Protein AF-A0A7S2YJX7-F1 (afdb_monomer_lite)

Secondary structure (DSSP, 8-state):
-HHHHHHHHHHHT---------TTSS-TTSPTT--HHHHHHHHHHHHHHHHHHHHHHHHHHHHHHTT-TTPPPGGGSHHHHHHHHHHT-TT---TT--HHHHHHHHHHHHHHHT-HHHHHHHHHHHHTS-HHHHHS-S--SSS--GGGTTS--TTHHHHHHHHHHHHHHHHHHHHHHHTT--

Sequence (182 aa):
LERRIANLKLKMSNEEEKKPKDDRELFPMLPKGWNWASFMDGMDNQRLARLRNCEKLRAILTDCQAQKKDRTQLEDIPMGIRSVRYYQWRDQQMEDSCAREEHALWACRATAVRCGGELVQLRDCFTALSAEQVLDHPETAYELNSKNEGLNIPCKALQRTMGDCIKKHTLELDERLKNRTP

Radius of gyration: 21.77 Å; chains: 1; bounding box: 65×38×55 Å

Organism: NCBI:txid265537

Structure (mmCIF, N/CA/C/O backbone):
data_AF-A0A7S2YJX7-F1
#
_entry.id   AF-A0A7S2YJX7-F1
#
loop_
_atom_site.group_PDB
_atom_site.id
_atom_site.type_symbol
_atom_site.label_atom_id
_atom_site.label_alt_id
_atom_site.label_comp_id
_atom_site.label_asym_id
_atom_site.label_entity_id
_atom_site.label_seq_id
_atom_site.pdbx_PDB_ins_code
_atom_site.Cartn_x
_atom_site.Cartn_y
_atom_site.Cartn_z
_atom_site.occupancy
_atom_site.B_iso_or_equiv
_atom_site.auth_seq_id
_atom_site.auth_comp_id
_atom_site.auth_asym_id
_atom_site.auth_atom_id
_atom_site.pdbx_PDB_model_num
ATOM 1 N N . LEU A 1 1 ? -42.777 -21.265 -14.917 1.00 59.22 1 LEU A N 1
ATOM 2 C CA . LEU A 1 1 ? -41.984 -20.142 -14.357 1.00 59.22 1 LEU A CA 1
ATOM 3 C C . LEU A 1 1 ? -42.669 -19.491 -13.152 1.00 59.22 1 LEU A C 1
ATOM 5 O O . LEU A 1 1 ? -42.017 -19.271 -12.141 1.00 59.22 1 LEU A O 1
ATOM 9 N N . GLU A 1 2 ? -43.980 -19.257 -13.210 1.00 55.31 2 GLU A N 1
ATOM 10 C CA . GLU A 1 2 ? -44.740 -18.528 -12.178 1.00 55.31 2 GLU A CA 1
ATOM 11 C C . GLU A 1 2 ? -44.718 -19.177 -10.780 1.00 55.31 2 GLU A C 1
ATOM 13 O O . GLU A 1 2 ? -44.558 -18.483 -9.780 1.00 55.31 2 GLU A O 1
ATOM 18 N N . ARG A 1 3 ? -44.721 -20.516 -10.688 1.00 54.62 3 ARG A N 1
ATOM 19 C CA . ARG A 1 3 ? -44.561 -21.230 -9.401 1.00 54.62 3 ARG A CA 1
ATOM 20 C C . ARG A 1 3 ? -43.187 -21.026 -8.739 1.00 54.62 3 ARG A C 1
ATOM 22 O O . ARG A 1 3 ? -43.086 -21.095 -7.519 1.00 54.62 3 ARG A O 1
ATOM 29 N N . ARG A 1 4 ? -42.127 -20.749 -9.514 1.00 55.09 4 ARG A N 1
ATOM 30 C CA . ARG A 1 4 ? -40.790 -20.432 -8.965 1.00 55.09 4 ARG A CA 1
ATOM 31 C C . ARG A 1 4 ? -40.736 -19.013 -8.396 1.00 55.09 4 ARG A C 1
ATOM 33 O O . ARG A 1 4 ? -40.084 -18.802 -7.381 1.00 55.09 4 ARG A O 1
ATOM 40 N N . ILE A 1 5 ? -41.459 -18.074 -9.006 1.00 64.50 5 ILE A N 1
ATOM 41 C CA . ILE A 1 5 ? -41.545 -16.680 -8.546 1.00 64.50 5 ILE A CA 1
ATOM 42 C C . ILE A 1 5 ? -42.363 -16.589 -7.247 1.00 64.50 5 ILE A C 1
ATOM 44 O O . ILE A 1 5 ? -41.972 -15.873 -6.328 1.00 64.50 5 ILE A O 1
ATOM 48 N N . ALA A 1 6 ? -43.440 -17.373 -7.120 1.00 62.84 6 ALA A N 1
ATOM 49 C CA . ALA A 1 6 ? -44.229 -17.446 -5.887 1.00 62.84 6 ALA A CA 1
ATOM 50 C C . ALA A 1 6 ? -43.421 -18.000 -4.695 1.00 62.84 6 ALA A C 1
ATOM 52 O O . ALA A 1 6 ? -43.473 -17.439 -3.603 1.00 62.84 6 ALA A O 1
ATOM 53 N N . ASN A 1 7 ? -42.603 -19.036 -4.917 1.00 55.16 7 ASN A N 1
ATOM 54 C CA . ASN A 1 7 ? -41.733 -19.598 -3.876 1.00 55.16 7 ASN A CA 1
ATOM 55 C C . ASN A 1 7 ? -40.580 -18.668 -3.462 1.00 55.16 7 ASN A C 1
ATOM 57 O O . ASN A 1 7 ? -40.128 -18.734 -2.322 1.00 55.16 7 ASN A O 1
ATOM 61 N N . LEU A 1 8 ? -40.106 -17.790 -4.353 1.00 54.75 8 LEU A N 1
ATOM 62 C CA . LEU A 1 8 ? -39.112 -16.770 -4.000 1.00 54.75 8 LEU A CA 1
ATOM 63 C C . LEU A 1 8 ? -39.722 -15.649 -3.149 1.00 54.75 8 LEU A C 1
ATOM 65 O O . LEU A 1 8 ? -39.115 -15.250 -2.160 1.00 54.75 8 LEU A O 1
ATOM 69 N N . LYS A 1 9 ? -40.950 -15.207 -3.457 1.00 58.25 9 LYS A N 1
ATOM 70 C CA . LYS A 1 9 ? -41.657 -14.201 -2.643 1.00 58.25 9 LYS A CA 1
ATOM 71 C C . LYS A 1 9 ? -41.956 -14.686 -1.221 1.00 58.25 9 LYS A C 1
ATOM 73 O O . LYS A 1 9 ? -41.828 -13.903 -0.290 1.00 58.25 9 LYS A O 1
ATOM 78 N N . LEU A 1 10 ? -42.270 -15.972 -1.046 1.00 54.16 10 LEU A N 1
ATOM 79 C CA . LEU A 1 10 ? -42.507 -16.577 0.274 1.00 54.16 10 LEU A CA 1
ATOM 80 C C . LEU A 1 10 ? -41.220 -16.759 1.098 1.00 54.16 10 LEU A C 1
ATOM 82 O O . LEU A 1 10 ? -41.265 -16.748 2.324 1.00 54.16 10 LEU A O 1
ATOM 86 N N . LYS A 1 11 ? -40.059 -16.888 0.440 1.00 52.41 11 LYS A N 1
ATOM 87 C CA . LYS A 1 11 ? -38.753 -16.913 1.120 1.00 52.41 11 LYS A CA 1
ATOM 88 C C . LYS A 1 11 ? -38.296 -15.530 1.586 1.00 52.41 11 LYS A C 1
ATOM 90 O O . LYS A 1 11 ? -37.604 -15.449 2.589 1.00 52.41 11 LYS A O 1
ATOM 95 N N . MET A 1 12 ? -38.694 -14.466 0.888 1.00 47.97 12 MET A N 1
ATOM 96 C CA . MET A 1 12 ? -38.324 -13.089 1.238 1.00 47.97 12 MET A CA 1
ATOM 97 C C . MET A 1 12 ? -39.162 -12.489 2.375 1.00 47.97 12 MET A C 1
ATOM 99 O O . MET A 1 12 ? -38.751 -11.496 2.959 1.00 47.97 12 MET A O 1
ATOM 103 N N . SER A 1 13 ? -40.316 -13.073 2.713 1.00 50.91 13 SER A N 1
ATOM 104 C CA . SER A 1 13 ? -41.163 -12.596 3.817 1.00 50.91 13 SER A CA 1
ATOM 105 C C . SER A 1 13 ? -40.841 -13.222 5.180 1.00 50.91 13 SER A C 1
ATOM 107 O O . SER A 1 13 ? -41.447 -12.824 6.166 1.00 50.91 13 SER A O 1
ATOM 109 N N . ASN A 1 14 ? -39.914 -14.188 5.244 1.00 44.84 14 ASN A N 1
ATOM 110 C CA . ASN A 1 14 ? -39.566 -14.927 6.468 1.00 44.84 14 ASN A CA 1
ATOM 111 C C . ASN A 1 14 ? -38.142 -14.654 6.986 1.00 44.84 14 ASN A C 1
ATOM 113 O O . ASN A 1 14 ? -37.674 -15.357 7.881 1.00 44.84 14 ASN A O 1
ATOM 117 N N . GLU A 1 15 ? -37.444 -13.640 6.472 1.00 48.75 15 GLU A N 1
ATOM 118 C CA . GLU A 1 15 ? -36.276 -13.097 7.175 1.00 48.75 15 GLU A CA 1
ATOM 119 C C . GLU A 1 15 ? -36.769 -12.142 8.262 1.00 48.75 15 GLU A C 1
ATOM 121 O O . GLU A 1 15 ? -36.770 -10.923 8.114 1.00 48.75 15 GLU A O 1
ATOM 126 N N . GLU A 1 16 ? -37.252 -12.745 9.349 1.00 47.41 16 GLU A N 1
ATOM 127 C CA . GLU A 1 16 ? -37.487 -12.073 10.619 1.00 47.41 16 GLU A CA 1
ATOM 128 C C . GLU A 1 16 ? -36.254 -11.247 10.997 1.00 47.41 16 GLU A C 1
ATOM 130 O O . GLU A 1 16 ? -35.123 -11.748 11.025 1.00 47.41 16 GLU A O 1
ATOM 135 N N . GLU A 1 17 ? -36.500 -9.977 11.315 1.00 50.22 17 GLU A N 1
ATOM 136 C CA . GLU A 1 17 ? -35.567 -9.076 11.973 1.00 50.22 17 GLU A CA 1
ATOM 137 C C . GLU A 1 17 ? -34.948 -9.779 13.187 1.00 50.22 17 GLU A C 1
ATOM 139 O O . GLU A 1 17 ? -35.524 -9.851 14.277 1.00 50.22 17 GLU A O 1
ATOM 144 N N . LYS A 1 18 ? -33.729 -10.297 13.020 1.00 47.16 18 LYS A N 1
ATOM 145 C CA . LYS A 1 18 ? -32.896 -10.658 14.161 1.00 47.16 18 LYS A CA 1
ATOM 146 C C . LYS A 1 18 ? -32.615 -9.372 14.921 1.00 47.16 18 LYS A C 1
ATOM 148 O O . LYS A 1 18 ? -31.771 -8.579 14.508 1.00 47.16 18 LYS A O 1
ATOM 153 N N . LYS A 1 19 ? -33.324 -9.191 16.040 1.00 44.06 19 LYS A N 1
ATOM 154 C CA . LYS A 1 19 ? -32.991 -8.209 17.074 1.00 44.06 19 LYS A CA 1
ATOM 155 C C . LYS A 1 19 ? -31.468 -8.185 17.263 1.00 44.06 19 LYS A C 1
ATOM 157 O O . LYS A 1 19 ? -30.884 -9.269 17.395 1.00 44.06 19 LYS A O 1
ATOM 162 N N . PRO A 1 20 ? -30.830 -7.002 17.299 1.00 43.69 20 PRO A N 1
ATOM 163 C CA . PRO A 1 20 ? -29.426 -6.911 17.665 1.00 43.69 20 PRO A CA 1
ATOM 164 C C . PRO A 1 20 ? -29.285 -7.563 19.040 1.00 43.69 20 PRO A C 1
ATOM 166 O O . PRO A 1 20 ? -29.936 -7.156 20.005 1.00 43.69 20 PRO A O 1
ATOM 169 N N . LYS A 1 21 ? -28.531 -8.665 19.094 1.00 48.44 21 LYS A N 1
ATOM 170 C CA . LYS A 1 21 ? -28.182 -9.297 20.362 1.00 48.44 21 LYS A CA 1
ATOM 171 C C . LYS A 1 21 ? -27.431 -8.250 21.171 1.00 48.44 21 LYS A C 1
ATOM 173 O O . LYS A 1 21 ? -26.536 -7.606 20.642 1.00 48.44 21 LYS A O 1
ATOM 178 N N . ASP A 1 22 ? -27.842 -8.074 22.419 1.00 50.12 22 ASP A N 1
ATOM 179 C CA . ASP A 1 22 ? -27.159 -7.219 23.379 1.00 50.12 22 ASP A CA 1
ATOM 180 C C . ASP A 1 22 ? -25.686 -7.660 23.449 1.00 50.12 22 ASP A C 1
ATOM 182 O O . ASP A 1 22 ? -25.378 -8.770 23.890 1.00 50.12 22 ASP A O 1
ATOM 186 N N . ASP A 1 23 ? -24.777 -6.817 22.949 1.00 55.16 23 ASP A N 1
ATOM 187 C CA . ASP A 1 23 ? -23.334 -7.081 22.804 1.00 55.16 23 ASP A CA 1
ATOM 188 C C . ASP A 1 23 ? -22.606 -7.273 24.155 1.00 55.16 23 ASP A C 1
ATOM 190 O O . ASP A 1 23 ? -21.381 -7.385 24.212 1.00 55.16 23 ASP A O 1
ATOM 194 N N . ARG A 1 24 ? -23.351 -7.313 25.265 1.00 55.03 24 ARG A N 1
ATOM 195 C CA . ARG A 1 24 ? -22.849 -7.470 26.633 1.00 55.03 24 ARG A CA 1
ATOM 196 C C . ARG A 1 24 ? -22.523 -8.908 27.043 1.00 55.03 24 ARG A C 1
ATOM 198 O O . ARG A 1 24 ? -21.859 -9.077 28.061 1.00 55.03 24 ARG A O 1
ATOM 205 N N . GLU A 1 25 ? -22.955 -9.927 26.296 1.00 52.69 25 GLU A N 1
ATOM 206 C CA . GLU A 1 25 ? -22.754 -11.339 26.691 1.00 52.69 25 GLU A CA 1
ATOM 207 C C . GLU A 1 25 ? -21.628 -12.083 25.952 1.00 52.69 25 GLU A C 1
ATOM 209 O O . GLU A 1 25 ? -21.292 -13.214 26.304 1.00 52.69 25 GLU A O 1
ATOM 214 N N . LEU A 1 26 ? -20.972 -11.460 24.972 1.00 55.50 26 LEU A N 1
ATOM 215 C CA . LEU A 1 26 ? -19.642 -11.902 24.547 1.00 55.50 26 LEU A CA 1
ATOM 216 C C . LEU A 1 26 ? -18.607 -11.189 25.439 1.00 55.50 26 LEU A C 1
ATOM 218 O O . LEU A 1 26 ? -18.828 -10.063 25.846 1.00 55.50 26 LEU A O 1
ATOM 222 N N . PHE A 1 27 ? -17.435 -11.777 25.672 1.00 58.34 27 PHE A N 1
ATOM 223 C CA . PHE A 1 27 ? -16.222 -11.109 26.200 1.00 58.34 27 PHE A CA 1
ATOM 224 C C . PHE A 1 27 ? -15.939 -11.145 27.720 1.00 58.34 27 PHE A C 1
ATOM 226 O O . PHE A 1 27 ? -15.743 -10.107 28.350 1.00 58.34 27 PHE A O 1
ATOM 233 N N . PRO A 1 28 ? -15.656 -12.331 28.290 1.00 57.00 28 PRO A N 1
ATOM 234 C CA . PRO A 1 28 ? -14.909 -12.453 29.548 1.00 57.00 28 PRO A CA 1
ATOM 235 C C . PRO A 1 28 ? -13.393 -12.135 29.432 1.00 57.00 28 PRO A C 1
ATOM 237 O O . PRO A 1 28 ? -12.636 -12.461 30.340 1.00 57.00 28 PRO A O 1
ATOM 240 N N . MET A 1 29 ? -12.913 -11.523 28.336 1.00 69.38 29 MET A N 1
ATOM 241 C CA . MET A 1 29 ? -11.472 -11.309 28.069 1.00 69.38 29 MET A CA 1
ATOM 242 C C . MET A 1 29 ? -10.974 -9.862 28.201 1.00 69.38 29 MET A C 1
ATOM 244 O O . MET A 1 29 ? -9.782 -9.616 28.011 1.00 69.38 29 MET A O 1
ATOM 248 N N . LEU A 1 30 ? -11.833 -8.893 28.523 1.00 65.75 30 LEU A N 1
ATOM 249 C CA . LEU A 1 30 ? -11.361 -7.526 28.759 1.00 65.75 30 LEU A CA 1
ATOM 250 C C . LEU A 1 30 ? -10.652 -7.426 30.125 1.00 65.75 30 LEU A C 1
ATOM 252 O O . LEU A 1 30 ? -11.137 -8.002 31.104 1.00 65.75 30 LEU A O 1
ATOM 256 N N . PRO A 1 31 ? -9.523 -6.695 30.232 1.00 74.19 31 PRO A N 1
ATOM 257 C CA . PRO A 1 31 ? -8.891 -6.421 31.519 1.00 74.19 31 PRO A CA 1
ATOM 258 C C . PRO A 1 31 ? -9.892 -5.792 32.498 1.00 74.19 31 PRO A C 1
ATOM 260 O O . PRO A 1 31 ? -10.653 -4.894 32.127 1.00 74.19 31 PRO A O 1
ATOM 263 N N . LYS A 1 32 ? -9.896 -6.246 33.760 1.00 74.69 32 LYS A N 1
ATOM 264 C CA . LYS A 1 32 ? -10.795 -5.709 34.797 1.00 74.69 32 LYS A CA 1
ATOM 265 C C . LYS A 1 32 ? -10.642 -4.183 34.885 1.00 74.69 32 LYS A C 1
ATOM 267 O O . LYS A 1 32 ? -9.537 -3.689 35.090 1.00 74.69 32 LYS A O 1
ATOM 272 N N . GLY A 1 33 ? -11.750 -3.454 34.738 1.00 74.44 33 GLY A N 1
ATOM 273 C CA . GLY A 1 33 ? -11.797 -1.986 34.816 1.00 74.44 33 GLY A CA 1
ATOM 274 C C . GLY A 1 33 ? -11.811 -1.253 33.470 1.00 74.44 33 GLY A C 1
ATOM 275 O O . GLY A 1 33 ? -11.973 -0.036 33.458 1.00 74.44 33 GLY A O 1
ATOM 276 N N . TRP A 1 34 ? -11.687 -1.956 32.341 1.00 76.75 34 TRP A N 1
ATOM 277 C CA . TRP A 1 34 ? -11.823 -1.344 31.018 1.00 76.75 34 TRP A CA 1
ATOM 278 C C . TRP A 1 34 ? -13.275 -1.396 30.545 1.00 76.75 34 TRP A C 1
ATOM 280 O O . TRP A 1 34 ? -13.887 -2.464 30.522 1.00 76.75 34 TRP A O 1
ATOM 290 N N . ASN A 1 35 ? -13.821 -0.251 30.129 1.00 83.38 35 ASN A N 1
ATOM 291 C CA . ASN A 1 35 ? -15.056 -0.230 29.349 1.00 83.38 35 ASN A CA 1
ATOM 292 C C . ASN A 1 35 ? -14.738 -0.423 27.852 1.00 83.38 35 ASN A C 1
ATOM 294 O O . ASN A 1 35 ? -13.606 -0.227 27.400 1.00 83.38 35 ASN A O 1
ATOM 298 N N . TRP A 1 36 ? -15.746 -0.828 27.080 1.00 78.56 36 TRP A N 1
ATOM 299 C CA . TRP A 1 36 ? -15.582 -1.173 25.667 1.00 78.56 36 TRP A CA 1
ATOM 300 C C . TRP A 1 36 ? -15.107 0.013 24.813 1.00 78.56 36 TRP A C 1
ATOM 302 O O . TRP A 1 36 ? -14.277 -0.165 23.923 1.00 78.56 36 TRP A O 1
ATOM 312 N N . ALA A 1 37 ? -15.567 1.229 25.127 1.00 81.62 37 ALA A N 1
ATOM 313 C CA . ALA A 1 37 ? -15.146 2.445 24.438 1.00 81.62 37 ALA A CA 1
ATOM 314 C C . ALA A 1 37 ? -13.640 2.691 24.619 1.00 81.62 37 ALA A C 1
ATOM 316 O O . ALA A 1 37 ? -12.912 2.772 23.635 1.00 81.62 37 ALA A O 1
ATOM 317 N N . SER A 1 38 ? -13.136 2.667 25.856 1.00 81.50 38 SER A N 1
ATOM 318 C CA . SER A 1 38 ? -11.707 2.835 26.148 1.00 81.50 38 SER A CA 1
ATOM 319 C C . SER A 1 38 ? -10.838 1.754 25.496 1.00 81.50 38 SER A C 1
ATOM 321 O O . SER A 1 38 ? -9.736 2.039 25.024 1.00 81.50 38 SER A O 1
ATOM 323 N N . PHE A 1 39 ? -11.333 0.514 25.418 1.00 83.88 39 PHE A N 1
ATOM 324 C CA . PHE A 1 39 ? -10.648 -0.558 24.695 1.00 83.88 39 PHE A CA 1
ATOM 325 C C . PHE A 1 39 ? -10.556 -0.282 23.187 1.00 83.88 39 PHE A C 1
ATOM 327 O O . PHE A 1 39 ? -9.474 -0.376 22.599 1.00 83.88 39 PHE A O 1
ATOM 334 N N . MET A 1 40 ? -11.673 0.092 22.560 1.00 84.12 40 MET A N 1
ATOM 335 C CA . MET A 1 40 ? -11.713 0.423 21.134 1.00 84.12 40 MET A CA 1
ATOM 336 C C . MET A 1 40 ? -10.863 1.650 20.800 1.00 84.12 40 MET A C 1
ATOM 338 O O . MET A 1 40 ? -10.171 1.645 19.781 1.00 84.12 40 MET A O 1
ATOM 342 N N . ASP A 1 41 ? -10.847 2.656 21.672 1.00 86.00 41 ASP A N 1
ATOM 343 C CA . ASP A 1 41 ? -10.007 3.848 21.545 1.00 86.00 41 ASP A CA 1
ATOM 344 C C . ASP A 1 41 ? -8.524 3.484 21.567 1.00 86.00 41 ASP A C 1
ATOM 346 O O . ASP A 1 41 ? -7.764 3.911 20.696 1.00 86.00 41 ASP A O 1
ATOM 350 N N . GLY A 1 42 ? -8.117 2.621 22.502 1.00 86.12 42 GLY A N 1
ATOM 351 C CA . GLY A 1 42 ? -6.758 2.089 22.553 1.00 86.12 42 GLY A CA 1
ATOM 352 C C . GLY A 1 42 ? -6.362 1.378 21.256 1.00 86.12 42 GLY A C 1
ATOM 353 O O . GLY A 1 42 ? -5.288 1.634 20.703 1.00 86.12 42 GLY A O 1
ATOM 354 N N . MET A 1 43 ? -7.245 0.531 20.718 1.00 89.06 43 MET A N 1
ATOM 355 C CA . MET A 1 43 ? -6.987 -0.160 19.453 1.00 89.06 43 MET A CA 1
ATOM 356 C C . MET A 1 43 ? -6.907 0.795 18.260 1.00 89.06 43 MET A C 1
ATOM 358 O O . MET A 1 43 ? -6.033 0.631 17.412 1.00 89.06 43 MET A O 1
ATOM 362 N N . ASP A 1 44 ? -7.802 1.772 18.157 1.00 92.06 44 ASP A N 1
ATOM 363 C CA . ASP A 1 44 ? -7.804 2.728 17.048 1.00 92.06 44 ASP A CA 1
ATOM 364 C C . ASP A 1 44 ? -6.596 3.677 17.111 1.00 92.06 44 ASP A C 1
ATOM 366 O O . ASP A 1 44 ? -5.980 3.940 16.079 1.00 92.06 44 ASP A O 1
ATOM 370 N N . ASN A 1 45 ? -6.164 4.092 18.307 1.00 91.31 45 ASN A N 1
ATOM 371 C CA . ASN A 1 45 ? -4.914 4.835 18.495 1.00 91.31 45 ASN A CA 1
ATOM 372 C C . ASN A 1 45 ? -3.695 4.018 18.053 1.00 91.31 45 ASN A C 1
ATOM 374 O O . ASN A 1 45 ? -2.787 4.542 17.404 1.00 91.31 45 ASN A O 1
ATOM 378 N N . GLN A 1 46 ? -3.685 2.712 18.337 1.00 92.56 46 GLN A N 1
ATOM 379 C CA . GLN A 1 46 ? -2.640 1.823 17.838 1.00 92.56 46 GLN A CA 1
ATOM 380 C C . GLN A 1 46 ? -2.653 1.738 16.302 1.00 92.56 46 GLN A C 1
ATOM 382 O O . GLN A 1 46 ? -1.588 1.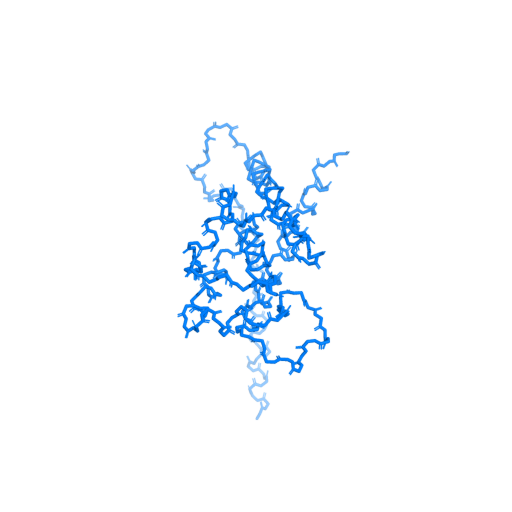745 15.681 1.00 92.56 46 GLN A O 1
ATOM 387 N N . ARG A 1 47 ? -3.835 1.676 15.672 1.00 93.75 47 ARG A N 1
ATOM 388 C CA . ARG A 1 47 ? -3.960 1.675 14.202 1.00 93.75 47 ARG A CA 1
ATOM 389 C C . ARG A 1 47 ? -3.466 2.981 13.595 1.00 93.75 47 ARG A C 1
ATOM 391 O O . ARG A 1 47 ? -2.679 2.941 12.653 1.00 93.75 47 ARG A O 1
ATOM 398 N N . LEU A 1 48 ? -3.836 4.120 14.176 1.00 93.12 48 LEU A N 1
ATOM 399 C CA . LEU A 1 48 ? -3.330 5.431 13.773 1.00 93.12 48 LEU A CA 1
ATOM 400 C C . LEU A 1 48 ? -1.809 5.522 13.875 1.00 93.12 48 LEU A C 1
ATOM 402 O O . LEU A 1 48 ? -1.157 6.000 12.951 1.00 93.12 48 LEU A O 1
ATOM 406 N N . ALA A 1 49 ? -1.225 5.038 14.973 1.00 93.00 49 ALA A N 1
ATOM 407 C CA . ALA A 1 49 ? 0.224 5.015 15.134 1.00 93.00 49 ALA A CA 1
ATOM 408 C C . ALA A 1 49 ? 0.905 4.181 14.033 1.00 93.00 49 ALA A C 1
ATOM 410 O O . ALA A 1 49 ? 1.941 4.579 13.503 1.00 93.00 49 ALA A O 1
ATOM 411 N N . ARG A 1 50 ? 0.305 3.049 13.637 1.00 92.94 50 ARG A N 1
ATOM 412 C CA . ARG A 1 50 ? 0.796 2.235 12.513 1.00 92.94 50 ARG A CA 1
ATOM 413 C C . ARG A 1 50 ? 0.655 2.956 11.174 1.00 92.94 50 ARG A C 1
ATOM 415 O O . ARG A 1 50 ? 1.619 2.965 10.419 1.00 92.94 50 ARG A O 1
ATOM 422 N N . LEU A 1 51 ? -0.482 3.603 10.907 1.00 94.56 51 LEU A N 1
ATOM 423 C CA . LEU A 1 51 ? -0.678 4.409 9.696 1.00 94.56 51 LEU A CA 1
ATOM 424 C C . LEU A 1 51 ? 0.361 5.532 9.593 1.00 94.56 51 LEU A C 1
ATOM 426 O O . LEU A 1 51 ? 0.990 5.681 8.551 1.00 94.56 51 LEU A O 1
ATOM 430 N N . ARG A 1 52 ? 0.635 6.243 10.693 1.00 94.12 52 ARG A N 1
ATOM 431 C CA . ARG A 1 52 ? 1.699 7.262 10.747 1.00 94.12 52 ARG A CA 1
ATOM 432 C C . ARG A 1 52 ? 3.081 6.684 10.445 1.00 94.12 52 ARG A C 1
ATOM 434 O O . ARG A 1 52 ? 3.887 7.339 9.797 1.00 94.12 52 ARG A O 1
ATOM 441 N N . ASN A 1 53 ? 3.364 5.452 10.867 1.00 91.69 53 ASN A N 1
ATOM 442 C CA . ASN A 1 53 ? 4.619 4.791 10.504 1.00 91.69 53 ASN A CA 1
ATOM 443 C C . ASN A 1 53 ? 4.702 4.470 9.001 1.00 91.69 53 ASN A C 1
ATOM 445 O O . ASN A 1 53 ? 5.806 4.470 8.456 1.00 91.69 53 ASN A O 1
ATOM 449 N N . CYS A 1 54 ? 3.569 4.250 8.324 1.00 95.75 54 CYS A N 1
ATOM 450 C CA . CYS A 1 54 ? 3.532 4.059 6.873 1.00 95.75 54 CYS A CA 1
ATOM 451 C C . CYS A 1 54 ? 3.864 5.341 6.090 1.00 95.75 54 CYS A C 1
ATOM 453 O O . CYS A 1 54 ? 4.299 5.244 4.946 1.00 95.75 54 CYS A O 1
ATOM 455 N N . GLU A 1 55 ? 3.762 6.530 6.693 1.00 94.75 55 GLU A N 1
ATOM 456 C CA . GLU A 1 55 ? 4.158 7.788 6.036 1.00 94.75 55 GLU A CA 1
ATOM 457 C C . GLU A 1 55 ? 5.657 7.842 5.713 1.00 94.75 55 GLU A C 1
ATOM 459 O O . GLU A 1 55 ? 6.058 8.455 4.727 1.00 94.75 55 GLU A O 1
ATOM 464 N N . LYS A 1 56 ? 6.498 7.115 6.463 1.00 94.31 56 LYS A N 1
ATOM 465 C CA . LYS A 1 56 ? 7.922 6.965 6.119 1.00 94.31 56 LYS A CA 1
ATOM 466 C C . LYS A 1 56 ? 8.111 6.249 4.779 1.00 94.31 56 LYS A C 1
ATOM 468 O O . LYS A 1 56 ? 8.949 6.654 3.985 1.00 94.31 56 LYS A O 1
ATOM 473 N N . LEU A 1 57 ? 7.305 5.219 4.506 1.00 94.81 57 LEU A N 1
ATOM 474 C CA . LEU A 1 57 ? 7.310 4.523 3.213 1.00 94.81 57 LEU A CA 1
ATOM 475 C C . LEU A 1 57 ? 6.748 5.408 2.098 1.00 94.81 57 LEU A C 1
ATOM 477 O O . LEU A 1 57 ? 7.242 5.361 0.978 1.00 94.81 57 LEU A O 1
ATOM 481 N N . ARG A 1 58 ? 5.756 6.253 2.405 1.00 95.75 58 ARG A N 1
ATOM 482 C CA . ARG A 1 58 ? 5.232 7.241 1.452 1.00 95.75 58 ARG A CA 1
ATOM 483 C C . ARG A 1 58 ? 6.303 8.254 1.045 1.00 95.75 58 ARG A C 1
ATOM 485 O O . ARG A 1 58 ? 6.384 8.589 -0.133 1.00 95.75 58 ARG A O 1
ATOM 492 N N . ALA A 1 59 ? 7.127 8.712 1.987 1.00 95.00 59 ALA A N 1
ATOM 493 C CA . ALA A 1 59 ? 8.251 9.596 1.686 1.00 95.00 59 ALA A CA 1
ATOM 494 C C . ALA A 1 59 ? 9.263 8.919 0.747 1.00 95.00 59 ALA A C 1
ATOM 496 O O . ALA A 1 59 ? 9.602 9.498 -0.278 1.00 95.00 59 ALA A O 1
ATOM 497 N N . ILE A 1 60 ? 9.638 7.664 1.025 1.00 94.12 60 ILE A N 1
ATOM 498 C CA . ILE A 1 60 ? 10.535 6.881 0.156 1.00 94.12 60 ILE A CA 1
ATOM 499 C C . ILE A 1 60 ? 9.942 6.711 -1.250 1.00 94.12 60 ILE A C 1
ATOM 501 O O . ILE A 1 60 ? 10.633 6.944 -2.238 1.00 94.12 60 ILE A O 1
ATOM 505 N N . LEU A 1 61 ? 8.652 6.370 -1.358 1.00 94.12 61 LEU A N 1
ATOM 506 C CA . LEU A 1 61 ? 7.965 6.275 -2.649 1.00 94.12 61 LEU A CA 1
ATOM 507 C C . LEU A 1 61 ? 7.993 7.613 -3.403 1.00 94.12 61 LEU A C 1
ATOM 509 O O . LEU A 1 61 ? 8.276 7.641 -4.595 1.00 94.12 61 LEU A O 1
ATOM 513 N N . THR A 1 62 ? 7.744 8.722 -2.705 1.00 95.06 62 THR A N 1
ATOM 514 C CA . THR A 1 62 ? 7.785 10.067 -3.300 1.00 95.06 62 THR A CA 1
ATOM 515 C C . THR A 1 62 ? 9.187 10.406 -3.809 1.00 95.06 62 THR A C 1
ATOM 517 O O . THR A 1 62 ? 9.337 10.948 -4.902 1.00 95.06 62 THR A O 1
ATOM 520 N N . ASP A 1 63 ? 10.224 10.057 -3.048 1.00 94.19 63 ASP A N 1
ATOM 521 C CA . ASP A 1 63 ? 11.619 10.269 -3.436 1.00 94.19 63 ASP A CA 1
ATOM 522 C C . ASP A 1 63 ? 12.033 9.394 -4.626 1.00 94.19 63 ASP A C 1
ATOM 524 O O . ASP A 1 63 ? 12.766 9.861 -5.502 1.00 94.19 63 ASP A O 1
ATOM 528 N N . CYS A 1 64 ? 11.528 8.157 -4.689 1.00 92.19 64 CYS A N 1
ATOM 529 C CA . CYS A 1 64 ? 11.698 7.274 -5.838 1.00 92.19 64 CYS A CA 1
ATOM 530 C C . CYS A 1 64 ? 11.050 7.865 -7.095 1.00 92.19 64 CYS A C 1
ATOM 532 O O . CYS A 1 64 ? 11.714 7.993 -8.121 1.00 92.19 64 CYS A O 1
ATOM 534 N N . GLN A 1 65 ? 9.787 8.294 -6.998 1.00 91.75 65 GLN A N 1
ATOM 535 C CA . GLN A 1 65 ? 9.044 8.896 -8.111 1.00 91.75 65 GLN A CA 1
ATOM 536 C C . GLN A 1 65 ? 9.688 10.201 -8.597 1.00 91.75 65 GLN A C 1
ATOM 538 O O . GLN A 1 65 ? 9.657 10.508 -9.785 1.00 91.75 65 GLN A O 1
ATOM 543 N N . ALA A 1 66 ? 10.312 10.954 -7.688 1.00 92.81 66 ALA A N 1
ATOM 544 C CA . ALA A 1 66 ? 11.082 12.153 -8.005 1.00 92.81 66 ALA A CA 1
ATOM 545 C C . ALA A 1 66 ? 12.500 11.862 -8.540 1.00 92.81 66 ALA A C 1
ATOM 547 O O . ALA A 1 66 ? 13.247 12.807 -8.792 1.00 92.81 66 ALA A O 1
ATOM 548 N N . GLN A 1 67 ? 12.888 10.588 -8.682 1.00 88.19 67 GLN A N 1
ATOM 549 C CA . GLN A 1 67 ? 14.204 10.148 -9.161 1.00 88.19 67 GLN A CA 1
ATOM 550 C C . GLN A 1 67 ? 15.377 10.802 -8.409 1.00 88.19 67 GLN A C 1
ATOM 552 O O . GLN A 1 67 ? 16.398 11.183 -8.991 1.00 88.19 67 GLN A O 1
ATOM 557 N N . LYS A 1 68 ? 15.248 10.963 -7.085 1.00 87.94 68 LYS A N 1
ATOM 558 C CA . LYS A 1 68 ? 16.330 11.521 -6.265 1.00 87.94 68 LYS A CA 1
ATOM 559 C C . LYS A 1 68 ? 17.522 10.561 -6.219 1.00 87.94 68 LYS A C 1
ATOM 561 O O . LYS A 1 68 ? 17.361 9.383 -5.915 1.00 87.94 68 LYS A O 1
ATOM 566 N N . LYS A 1 69 ? 18.728 11.093 -6.456 1.00 80.38 69 LYS A N 1
ATOM 567 C CA . LYS A 1 69 ? 19.989 10.323 -6.436 1.00 80.38 69 LYS A CA 1
ATOM 568 C C . LYS A 1 69 ? 20.350 9.767 -5.054 1.00 80.38 69 LYS A C 1
ATOM 570 O O . LYS A 1 69 ? 20.925 8.693 -4.979 1.00 80.38 69 LYS A O 1
ATOM 575 N N . ASP A 1 70 ? 20.016 10.492 -3.987 1.00 84.69 70 ASP A N 1
ATOM 576 C CA . ASP A 1 70 ? 20.305 10.114 -2.596 1.00 84.69 70 ASP A CA 1
ATOM 577 C C . ASP A 1 70 ? 19.008 9.737 -1.867 1.00 84.69 70 ASP A C 1
ATOM 579 O O . ASP A 1 70 ? 18.556 10.411 -0.940 1.00 84.69 70 ASP A O 1
ATOM 583 N N . ARG A 1 71 ? 18.313 8.722 -2.394 1.00 87.00 71 ARG A N 1
ATOM 584 C CA . ARG A 1 71 ? 17.060 8.234 -1.808 1.00 87.00 71 ARG A CA 1
ATOM 585 C C . ARG A 1 71 ? 17.349 7.191 -0.731 1.00 87.00 71 ARG A C 1
ATOM 587 O O . ARG A 1 71 ? 18.156 6.289 -0.936 1.00 87.00 71 ARG A O 1
ATOM 594 N N . THR A 1 72 ? 16.637 7.280 0.391 1.00 89.75 72 THR A N 1
ATOM 595 C CA . THR A 1 72 ? 16.619 6.216 1.404 1.00 89.75 72 THR A CA 1
ATOM 596 C C . THR A 1 72 ? 16.039 4.944 0.794 1.00 89.75 72 THR A C 1
ATOM 598 O O . THR A 1 72 ? 14.976 4.991 0.176 1.00 89.75 72 THR A O 1
ATOM 601 N N . GLN A 1 73 ? 16.713 3.810 0.969 1.00 90.12 73 GLN A N 1
ATOM 602 C CA . GLN A 1 73 ? 16.235 2.529 0.460 1.00 90.12 73 GLN A CA 1
ATOM 603 C C . GLN A 1 73 ? 15.212 1.912 1.421 1.00 90.12 73 GLN A C 1
ATOM 605 O O . GLN A 1 73 ? 15.140 2.242 2.609 1.00 90.12 73 GLN A O 1
ATOM 610 N N . LEU A 1 74 ? 14.401 0.976 0.924 1.00 91.12 74 LEU A N 1
ATOM 611 C CA . LEU A 1 74 ? 13.440 0.249 1.762 1.00 91.12 74 LEU A CA 1
ATOM 612 C C . LEU A 1 74 ? 14.138 -0.515 2.896 1.00 91.12 74 LEU A C 1
ATOM 614 O O . LEU A 1 74 ? 13.595 -0.659 3.992 1.00 91.12 74 LEU A O 1
ATOM 618 N N . GLU A 1 75 ? 15.340 -1.007 2.639 1.00 92.00 75 GLU A N 1
ATOM 619 C CA . GLU A 1 75 ? 16.163 -1.790 3.546 1.00 92.00 75 GLU A CA 1
ATOM 620 C C . GLU A 1 75 ? 16.642 -0.981 4.760 1.00 92.00 75 GLU A C 1
ATOM 622 O O . GLU A 1 75 ? 16.831 -1.562 5.832 1.00 92.00 75 GLU A O 1
ATOM 627 N N . ASP A 1 76 ? 16.749 0.344 4.625 1.00 91.31 76 ASP A N 1
ATOM 628 C CA . ASP A 1 76 ? 17.244 1.250 5.670 1.00 91.31 76 ASP A CA 1
ATOM 629 C C . ASP A 1 76 ? 16.228 1.472 6.797 1.00 91.31 76 ASP A C 1
ATOM 631 O O . ASP A 1 76 ? 16.570 1.935 7.889 1.00 91.31 76 ASP A O 1
ATOM 635 N N . ILE A 1 77 ? 14.956 1.134 6.561 1.00 91.62 77 ILE A N 1
ATOM 636 C CA . ILE A 1 77 ? 13.890 1.303 7.545 1.00 91.62 77 ILE A CA 1
ATOM 637 C C . ILE A 1 77 ? 13.306 -0.044 7.996 1.00 91.62 77 ILE A C 1
ATOM 639 O O . ILE A 1 77 ? 13.030 -0.922 7.174 1.00 91.62 77 ILE A O 1
ATOM 643 N N 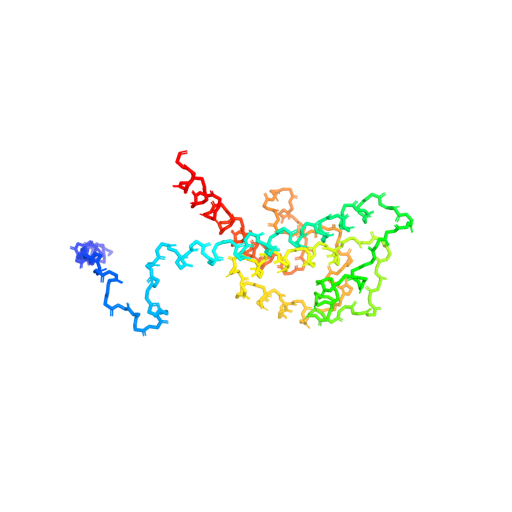. PRO A 1 78 ? 12.986 -0.218 9.298 1.00 89.94 78 PRO A N 1
ATOM 644 C CA . PRO A 1 78 ? 12.468 -1.486 9.818 1.00 89.94 78 PRO A CA 1
ATOM 645 C C . PRO A 1 78 ? 11.204 -2.004 9.125 1.00 89.94 78 PRO A C 1
ATOM 647 O O . PRO A 1 78 ? 10.960 -3.210 9.125 1.00 89.94 78 PRO A O 1
ATOM 650 N N . MET A 1 79 ? 10.375 -1.116 8.566 1.00 86.62 79 MET A N 1
ATOM 651 C CA . MET A 1 79 ? 9.158 -1.524 7.862 1.00 86.62 79 MET A CA 1
ATOM 652 C C . MET A 1 79 ? 9.399 -1.897 6.407 1.00 86.62 79 MET A C 1
ATOM 654 O O . MET A 1 79 ? 8.811 -2.872 5.949 1.00 86.62 79 MET A O 1
ATOM 658 N N . GLY A 1 80 ? 10.300 -1.199 5.718 1.00 87.88 80 GLY A N 1
ATOM 659 C CA . GLY A 1 80 ? 10.650 -1.538 4.346 1.00 87.88 80 GLY A CA 1
ATOM 660 C C . GLY A 1 80 ? 11.361 -2.888 4.278 1.00 87.88 80 GLY A C 1
ATOM 661 O O . GLY A 1 80 ? 10.904 -3.759 3.544 1.00 87.88 80 GLY A O 1
ATOM 662 N N . ILE A 1 81 ? 12.346 -3.156 5.147 1.00 89.25 81 ILE A N 1
ATOM 663 C CA . ILE A 1 81 ? 13.018 -4.469 5.177 1.00 89.25 81 ILE A CA 1
ATOM 664 C C . ILE A 1 81 ? 12.052 -5.627 5.467 1.00 89.25 81 ILE A C 1
ATOM 666 O O . ILE A 1 81 ? 12.229 -6.729 4.946 1.00 89.25 81 ILE A O 1
ATOM 670 N N . ARG A 1 82 ? 11.004 -5.404 6.274 1.00 89.62 82 ARG A N 1
ATOM 671 C CA . ARG A 1 82 ? 9.963 -6.421 6.487 1.00 89.62 82 ARG A CA 1
ATOM 672 C C . ARG A 1 82 ? 9.159 -6.665 5.219 1.00 89.62 82 ARG A C 1
ATOM 674 O O . ARG A 1 82 ? 8.954 -7.828 4.893 1.00 89.62 82 ARG A O 1
ATOM 681 N N . SER A 1 83 ? 8.754 -5.618 4.504 1.00 88.69 83 SER A N 1
ATOM 682 C CA . SER A 1 83 ? 8.041 -5.755 3.229 1.00 88.69 83 SER A CA 1
ATOM 683 C C . SER A 1 83 ? 8.893 -6.464 2.172 1.00 88.69 83 SER A C 1
ATOM 685 O O . SER A 1 83 ? 8.415 -7.395 1.531 1.00 88.69 83 SER A O 1
ATOM 687 N N . VAL A 1 84 ? 10.177 -6.112 2.057 1.00 88.88 84 VAL A N 1
ATOM 688 C CA . VAL A 1 84 ? 11.121 -6.760 1.130 1.00 88.88 84 VAL A CA 1
ATOM 689 C C . VAL A 1 84 ? 11.267 -8.251 1.435 1.00 88.88 84 VAL A C 1
ATOM 691 O O . VAL A 1 84 ? 11.210 -9.077 0.528 1.00 88.88 84 VAL A O 1
ATOM 694 N N . ARG A 1 85 ? 11.393 -8.623 2.715 1.00 90.06 85 ARG A N 1
ATOM 695 C CA . ARG A 1 85 ? 11.433 -10.037 3.127 1.00 90.06 85 ARG A CA 1
ATOM 696 C C . ARG A 1 85 ? 10.105 -10.751 2.899 1.00 90.06 85 ARG A C 1
ATOM 698 O O . ARG A 1 85 ? 10.110 -11.918 2.533 1.00 90.06 85 ARG A O 1
ATOM 705 N N . TYR A 1 86 ? 8.988 -10.067 3.131 1.00 91.12 86 TYR A N 1
ATOM 706 C CA . TYR A 1 86 ? 7.651 -10.640 3.004 1.00 91.12 86 TYR A CA 1
ATOM 707 C C . TYR A 1 86 ? 7.341 -11.077 1.568 1.00 91.12 86 TYR A C 1
ATOM 709 O O . TYR A 1 86 ? 6.763 -12.145 1.380 1.00 91.12 86 TYR A O 1
ATOM 717 N N . TYR A 1 87 ? 7.777 -10.292 0.578 1.00 89.75 87 TYR A N 1
ATOM 718 C CA . TYR A 1 87 ? 7.639 -10.612 -0.847 1.00 89.75 87 TYR A CA 1
ATOM 719 C C . TYR A 1 87 ? 8.871 -11.290 -1.466 1.00 89.75 87 TYR A C 1
ATOM 721 O O . TYR A 1 87 ? 8.851 -11.619 -2.644 1.00 89.75 87 TYR A O 1
ATOM 729 N N . GLN A 1 88 ? 9.931 -11.526 -0.684 1.00 90.19 88 GLN A N 1
ATOM 730 C CA . GLN A 1 88 ? 11.183 -12.152 -1.134 1.00 90.19 88 GLN A CA 1
ATOM 731 C C . GLN A 1 88 ? 11.938 -11.362 -2.227 1.00 90.19 88 GLN A C 1
ATOM 733 O O . GLN A 1 88 ? 12.637 -11.938 -3.051 1.00 90.19 88 GLN A O 1
ATOM 738 N N . TRP A 1 89 ? 11.866 -10.027 -2.213 1.00 90.06 89 TRP A N 1
ATOM 739 C CA . TRP A 1 89 ? 12.473 -9.150 -3.236 1.00 90.06 89 TRP A CA 1
ATOM 740 C C . TRP A 1 89 ? 13.857 -8.602 -2.870 1.00 90.06 89 TRP A C 1
ATOM 742 O O . TRP A 1 89 ? 14.239 -7.523 -3.317 1.00 90.06 89 TRP A O 1
ATOM 752 N N . ARG A 1 90 ? 14.606 -9.295 -2.009 1.00 84.94 90 ARG A N 1
ATOM 753 C CA . ARG A 1 90 ? 15.854 -8.759 -1.440 1.00 84.94 90 ARG A CA 1
ATOM 754 C C . ARG A 1 90 ? 16.905 -8.425 -2.497 1.00 84.94 90 ARG A C 1
ATOM 756 O O . ARG A 1 90 ? 17.562 -7.398 -2.387 1.00 84.94 90 ARG A O 1
ATOM 763 N N . ASP A 1 91 ? 17.011 -9.273 -3.510 1.00 83.69 91 ASP A N 1
ATOM 764 C CA . ASP A 1 91 ? 18.079 -9.205 -4.508 1.00 83.69 91 ASP A CA 1
ATOM 765 C C . ASP A 1 91 ? 17.617 -8.529 -5.812 1.00 83.69 91 ASP A C 1
ATOM 767 O O . ASP A 1 91 ? 18.330 -8.525 -6.808 1.00 83.69 91 ASP A O 1
ATOM 771 N N . GLN A 1 92 ? 16.411 -7.953 -5.810 1.00 78.88 92 GLN A N 1
ATOM 772 C CA . GLN A 1 92 ? 15.725 -7.450 -7.000 1.00 78.88 92 GLN A CA 1
ATOM 773 C C . GLN A 1 92 ? 15.695 -5.922 -6.980 1.00 78.88 92 GLN A C 1
ATOM 775 O O . GLN A 1 92 ? 14.696 -5.309 -6.601 1.00 78.88 92 GLN A O 1
ATOM 780 N N . GLN A 1 93 ? 16.817 -5.281 -7.307 1.00 69.00 93 GLN A N 1
ATOM 781 C CA . GLN A 1 93 ? 16.867 -3.827 -7.482 1.00 69.00 93 GLN A CA 1
ATOM 782 C C . GLN A 1 93 ? 16.484 -3.473 -8.921 1.00 69.00 93 GLN A C 1
ATOM 784 O O . GLN A 1 93 ? 17.270 -3.658 -9.841 1.00 69.00 93 GLN A O 1
ATOM 789 N N . MET A 1 94 ? 15.265 -2.964 -9.103 1.00 70.31 94 MET A N 1
ATOM 790 C CA . MET A 1 94 ? 14.851 -2.313 -10.345 1.00 70.31 94 MET A CA 1
ATOM 791 C C . MET A 1 94 ? 15.160 -0.822 -10.194 1.00 70.31 94 MET A C 1
ATOM 793 O O . MET A 1 94 ? 14.480 -0.134 -9.434 1.00 70.31 94 MET A O 1
ATOM 797 N N . GLU A 1 95 ? 16.213 -0.323 -10.845 1.00 68.25 95 GLU A N 1
ATOM 798 C CA . GLU A 1 95 ? 16.641 1.079 -10.689 1.00 68.25 95 GLU A CA 1
ATOM 799 C C . GLU A 1 95 ? 15.558 2.071 -11.157 1.00 68.25 95 GLU A C 1
ATOM 801 O O . GLU A 1 95 ? 15.360 3.108 -10.513 1.00 68.25 95 GLU A O 1
ATOM 806 N N . ASP A 1 96 ? 14.787 1.689 -12.182 1.00 75.94 96 ASP A N 1
ATOM 807 C CA . ASP A 1 96 ? 13.836 2.562 -12.882 1.00 75.94 96 ASP A CA 1
ATOM 808 C C . ASP A 1 96 ? 12.373 2.447 -12.412 1.00 75.94 96 ASP A C 1
ATOM 810 O O . ASP A 1 96 ? 11.529 3.245 -12.825 1.00 75.94 96 ASP A O 1
ATOM 814 N N . SER A 1 97 ? 12.046 1.487 -11.539 1.00 88.12 97 SER A N 1
ATOM 815 C CA . SER A 1 97 ? 10.671 1.244 -11.078 1.00 88.12 97 SER A CA 1
ATOM 816 C C . SER A 1 97 ? 10.509 1.525 -9.588 1.00 88.12 97 SER A C 1
ATOM 818 O O . SER A 1 97 ? 11.304 1.074 -8.767 1.00 88.12 97 SER A O 1
ATOM 820 N N . CYS A 1 98 ? 9.425 2.219 -9.232 1.00 91.50 98 CYS A N 1
ATOM 821 C CA . CYS A 1 98 ? 9.023 2.462 -7.842 1.00 91.50 98 CYS A CA 1
ATOM 822 C C . CYS A 1 98 ? 7.992 1.447 -7.321 1.00 91.50 98 CYS A C 1
ATOM 824 O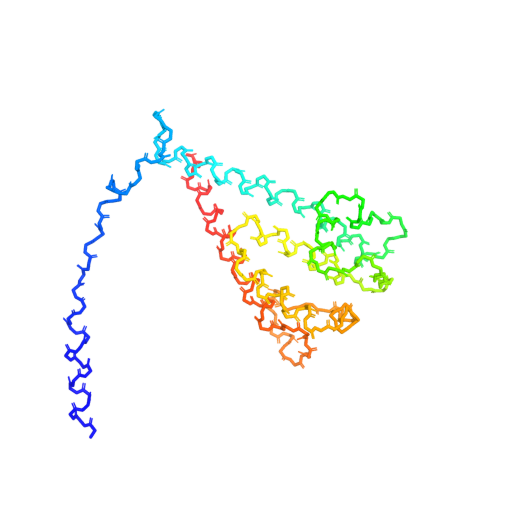 O . CYS A 1 98 ? 7.386 1.650 -6.263 1.00 91.50 98 CYS A O 1
ATOM 826 N N . ALA A 1 99 ? 7.764 0.356 -8.063 1.00 91.62 99 ALA A N 1
ATOM 827 C CA . ALA A 1 99 ? 6.771 -0.656 -7.716 1.00 91.62 99 ALA A CA 1
ATOM 828 C C . ALA A 1 99 ? 7.061 -1.305 -6.353 1.00 91.62 99 ALA A C 1
ATOM 830 O O . ALA A 1 99 ? 6.137 -1.583 -5.585 1.00 91.62 99 ALA A O 1
ATOM 831 N N . ARG A 1 100 ? 8.341 -1.504 -5.999 1.00 92.12 100 ARG A N 1
ATOM 832 C CA . ARG A 1 100 ? 8.733 -2.084 -4.701 1.00 92.12 100 ARG A CA 1
ATOM 833 C C . ARG A 1 100 ? 8.264 -1.214 -3.539 1.00 92.12 100 ARG A C 1
ATOM 835 O O . ARG A 1 100 ? 7.657 -1.720 -2.592 1.00 92.12 100 ARG A O 1
ATOM 842 N N . GLU A 1 101 ? 8.544 0.081 -3.609 1.00 93.50 101 GLU A N 1
ATOM 843 C CA . GLU A 1 101 ? 8.182 1.083 -2.609 1.00 93.50 101 GLU A CA 1
ATOM 844 C C . GLU A 1 101 ? 6.667 1.202 -2.495 1.00 93.50 101 GLU A C 1
ATOM 846 O O . GLU A 1 101 ? 6.121 1.269 -1.390 1.00 93.50 101 GLU A O 1
ATOM 851 N N . GLU A 1 102 ? 5.981 1.158 -3.634 1.00 94.81 102 GLU A N 1
ATOM 852 C CA . GLU A 1 102 ? 4.533 1.221 -3.691 1.00 94.81 102 GLU A CA 1
ATOM 853 C C . GLU A 1 102 ? 3.890 -0.005 -3.031 1.00 94.81 102 GLU A C 1
ATOM 855 O O . GLU A 1 102 ? 3.128 0.136 -2.070 1.00 94.81 102 GLU A O 1
ATOM 860 N N . HIS A 1 103 ? 4.254 -1.220 -3.442 1.00 94.94 103 HIS A N 1
ATOM 861 C CA . HIS A 1 103 ? 3.766 -2.454 -2.820 1.00 94.94 103 HIS A CA 1
ATOM 862 C C . HIS A 1 103 ? 4.099 -2.526 -1.320 1.00 94.94 103 HIS A C 1
ATOM 864 O O . HIS A 1 103 ? 3.282 -3.003 -0.523 1.00 94.94 103 HIS A O 1
ATOM 870 N N . ALA A 1 104 ? 5.263 -2.016 -0.899 1.00 95.25 104 ALA A N 1
ATOM 871 C CA . ALA A 1 104 ? 5.638 -1.937 0.511 1.00 95.25 104 ALA A CA 1
ATOM 872 C C . ALA A 1 104 ? 4.748 -0.965 1.303 1.00 95.25 104 ALA A C 1
ATOM 874 O O . ALA A 1 104 ? 4.322 -1.297 2.417 1.00 95.25 104 ALA A O 1
ATOM 875 N N . LEU A 1 105 ? 4.435 0.209 0.743 1.00 96.25 105 LEU A N 1
ATOM 876 C CA . LEU A 1 105 ? 3.515 1.178 1.341 1.00 96.25 105 LEU A CA 1
ATOM 877 C C . LEU A 1 105 ? 2.112 0.581 1.503 1.00 96.25 105 LEU A C 1
ATOM 879 O O . LEU A 1 105 ? 1.513 0.681 2.579 1.00 96.25 105 LEU A O 1
ATOM 883 N N . TRP A 1 106 ? 1.601 -0.070 0.461 1.00 97.00 106 TRP A N 1
ATOM 884 C CA . TRP A 1 106 ? 0.281 -0.694 0.477 1.00 97.00 106 TRP A CA 1
ATOM 885 C C . TRP A 1 106 ? 0.198 -1.860 1.466 1.00 97.00 106 TRP A C 1
ATOM 887 O O . TRP A 1 106 ? -0.774 -1.949 2.218 1.00 97.00 106 TRP A O 1
ATOM 897 N N . ALA A 1 107 ? 1.245 -2.683 1.570 1.00 96.50 107 ALA A N 1
ATOM 898 C CA . ALA A 1 107 ? 1.342 -3.715 2.601 1.00 96.50 107 ALA A CA 1
ATOM 899 C C . ALA A 1 107 ? 1.319 -3.118 4.018 1.00 96.50 107 ALA A C 1
ATOM 901 O O . ALA A 1 107 ? 0.582 -3.590 4.886 1.00 96.50 107 ALA A O 1
ATOM 902 N N . CYS A 1 108 ? 2.070 -2.036 4.254 1.00 96.56 108 CYS A N 1
ATOM 903 C CA . CYS A 1 108 ? 2.059 -1.341 5.541 1.00 96.56 108 CYS A CA 1
ATOM 904 C C . CYS A 1 108 ? 0.647 -0.865 5.900 1.00 96.56 108 CYS A C 1
ATOM 906 O O . CYS A 1 108 ? 0.141 -1.178 6.983 1.00 96.56 108 CYS A O 1
ATOM 908 N N . ARG A 1 109 ? -0.030 -0.189 4.964 1.00 97.12 109 ARG A N 1
ATOM 909 C CA . ARG A 1 109 ? -1.408 0.285 5.149 1.00 97.12 109 ARG A CA 1
ATOM 910 C C . ARG A 1 109 ? -2.363 -0.866 5.453 1.00 97.12 109 ARG A C 1
ATOM 912 O O . ARG A 1 109 ? -3.093 -0.779 6.438 1.00 97.12 109 ARG A O 1
ATOM 919 N N . ALA A 1 110 ? -2.289 -1.968 4.704 1.00 97.19 110 ALA A N 1
ATOM 920 C CA . ALA A 1 110 ? -3.111 -3.157 4.933 1.00 97.19 110 ALA A CA 1
ATOM 921 C C . ALA A 1 110 ? -2.989 -3.672 6.377 1.00 97.19 110 ALA A C 1
ATOM 923 O O . ALA A 1 110 ? -3.994 -3.878 7.064 1.00 97.19 110 ALA A O 1
ATOM 924 N N . THR A 1 111 ? -1.756 -3.810 6.878 1.00 95.25 111 THR A N 1
ATOM 925 C CA . THR A 1 111 ? -1.510 -4.263 8.259 1.00 95.25 111 THR A CA 1
ATOM 926 C C . THR A 1 111 ? -1.980 -3.265 9.320 1.00 95.25 111 THR A C 1
ATOM 928 O O . THR A 1 111 ? -2.344 -3.665 10.432 1.00 95.25 111 THR A O 1
ATOM 931 N N . ALA A 1 112 ? -1.997 -1.969 9.000 1.00 95.94 112 ALA A N 1
ATOM 932 C CA . ALA A 1 112 ? -2.449 -0.929 9.912 1.00 95.94 112 ALA A CA 1
ATOM 933 C C . ALA A 1 112 ? -3.979 -0.923 10.076 1.00 95.94 112 ALA A C 1
ATOM 935 O O . ALA A 1 112 ? -4.464 -0.717 11.191 1.00 95.94 112 ALA A O 1
ATOM 936 N N . VAL A 1 113 ? -4.735 -1.212 9.008 1.00 96.12 113 VAL A N 1
ATOM 937 C CA . VAL A 1 113 ? -6.210 -1.098 8.987 1.00 96.12 113 VAL A CA 1
ATOM 938 C C . VAL A 1 113 ? -6.960 -2.432 8.933 1.00 96.12 113 VAL A C 1
ATOM 940 O O . VAL A 1 113 ? -8.161 -2.443 8.704 1.00 96.12 113 VAL A O 1
ATOM 943 N N . ARG A 1 114 ? -6.284 -3.542 9.261 1.00 94.94 114 ARG A N 1
ATOM 944 C CA . ARG A 1 114 ? -6.846 -4.910 9.355 1.00 94.94 114 ARG A CA 1
ATOM 945 C C . ARG A 1 114 ? -7.202 -5.585 8.021 1.00 94.94 114 ARG A C 1
ATOM 947 O O . ARG A 1 114 ? -7.943 -6.557 8.032 1.00 94.94 114 ARG A O 1
ATOM 954 N N . CYS A 1 115 ? -6.575 -5.188 6.919 1.00 97.62 115 CYS A N 1
ATOM 955 C CA . CYS A 1 115 ? -6.688 -5.869 5.618 1.00 97.62 115 CYS A CA 1
ATOM 956 C C . CYS A 1 115 ? -5.631 -6.974 5.441 1.00 97.62 115 CYS A C 1
ATOM 958 O O . CYS A 1 115 ? -4.964 -7.082 4.411 1.00 97.62 115 CYS A O 1
ATOM 960 N N . GLY A 1 116 ? -5.380 -7.747 6.504 1.00 96.00 116 GLY A N 1
ATOM 961 C CA . GLY A 1 116 ? -4.330 -8.769 6.505 1.00 96.00 116 GLY A CA 1
ATOM 962 C C . GLY A 1 116 ? -4.647 -9.960 5.599 1.00 96.00 116 GLY A C 1
ATOM 963 O O . GLY A 1 116 ? -3.728 -10.566 5.057 1.00 96.00 116 GLY A O 1
ATOM 964 N N . GLY A 1 117 ? -5.931 -10.283 5.414 1.00 97.88 117 GLY A N 1
ATOM 965 C CA . GLY A 1 117 ? -6.361 -11.385 4.552 1.00 97.88 117 GLY A CA 1
ATOM 966 C C . GLY A 1 117 ? -6.122 -11.088 3.073 1.00 97.88 117 GLY A C 1
ATOM 967 O O . GLY A 1 117 ? -5.601 -11.932 2.349 1.00 97.88 117 GLY A O 1
ATOM 968 N N . GLU A 1 118 ? -6.439 -9.871 2.639 1.00 97.81 118 GLU A N 1
ATOM 969 C CA . GLU A 1 118 ? -6.211 -9.384 1.278 1.00 97.81 118 GLU A CA 1
ATOM 970 C C . GLU A 1 118 ? -4.712 -9.314 0.970 1.00 97.81 118 GLU A C 1
ATOM 972 O O . GLU A 1 118 ? -4.279 -9.719 -0.107 1.00 97.81 118 GLU A O 1
ATOM 977 N N . LEU A 1 119 ? -3.907 -8.877 1.947 1.00 97.12 119 LEU A N 1
ATOM 978 C CA . LEU A 1 119 ? -2.449 -8.849 1.831 1.00 97.12 119 LEU A CA 1
ATOM 979 C C . LEU A 1 119 ? -1.852 -10.248 1.616 1.00 97.12 119 LEU A C 1
ATOM 981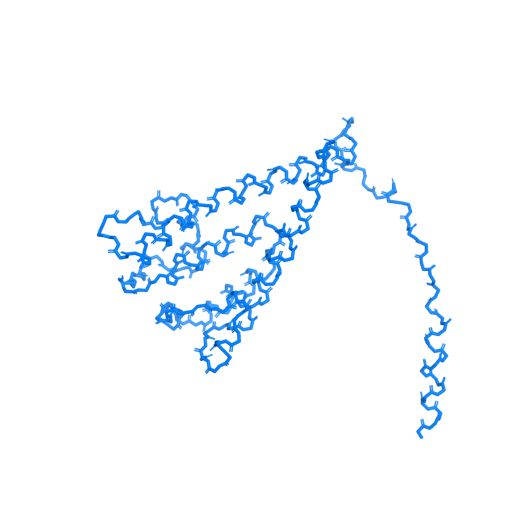 O O . LEU A 1 119 ? -0.965 -10.412 0.779 1.00 97.12 119 LEU A O 1
ATOM 985 N N . VAL A 1 120 ? -2.340 -11.256 2.345 1.00 97.31 120 VAL A N 1
ATOM 986 C CA . VAL A 1 120 ? -1.882 -12.646 2.186 1.00 97.31 120 VAL A CA 1
ATOM 987 C C . VAL A 1 120 ? -2.214 -13.173 0.792 1.00 97.31 120 VAL A C 1
ATOM 989 O O . VAL A 1 120 ? -1.332 -13.715 0.132 1.00 97.31 120 VAL A O 1
ATOM 992 N N . GLN A 1 121 ? -3.438 -12.951 0.308 1.00 97.44 121 GLN A N 1
ATOM 993 C CA . GLN A 1 121 ? -3.828 -13.368 -1.043 1.00 97.44 121 GLN A CA 1
ATOM 994 C C . GLN A 1 121 ? -2.960 -12.700 -2.114 1.00 97.44 121 GLN A C 1
ATOM 996 O O . GLN A 1 121 ? -2.530 -13.351 -3.067 1.00 97.44 121 GLN A O 1
ATOM 1001 N N . LEU A 1 122 ? -2.664 -11.407 -1.949 1.00 96.81 122 LEU A N 1
ATOM 1002 C CA . LEU A 1 122 ? -1.799 -10.688 -2.875 1.00 96.81 122 LEU A CA 1
ATOM 1003 C C . LEU A 1 122 ? -0.365 -11.234 -2.867 1.00 96.81 122 LEU A C 1
ATOM 1005 O O . LEU A 1 122 ? 0.205 -11.447 -3.935 1.00 96.81 122 LEU A O 1
ATOM 1009 N N . ARG A 1 123 ? 0.203 -11.507 -1.685 1.00 96.06 123 ARG A N 1
ATOM 1010 C CA . ARG A 1 123 ? 1.524 -12.141 -1.555 1.00 96.06 123 ARG A CA 1
ATOM 1011 C C . ARG A 1 123 ? 1.574 -13.478 -2.279 1.00 96.06 123 ARG A C 1
ATOM 1013 O O . ARG A 1 123 ? 2.546 -13.744 -2.981 1.00 96.06 123 ARG A O 1
ATOM 1020 N N . ASP A 1 124 ? 0.559 -14.313 -2.091 1.00 96.50 124 ASP A N 1
ATOM 1021 C CA . ASP A 1 124 ? 0.514 -15.643 -2.698 1.00 96.50 124 ASP A CA 1
ATOM 1022 C C . ASP A 1 124 ? 0.490 -15.534 -4.227 1.00 96.50 124 ASP A C 1
ATOM 1024 O O . ASP A 1 124 ? 1.211 -16.259 -4.910 1.00 96.50 124 ASP A O 1
ATOM 1028 N N . CYS A 1 125 ? -0.240 -14.551 -4.763 1.00 96.62 125 CYS A N 1
ATOM 1029 C CA . CYS A 1 125 ? -0.213 -14.243 -6.189 1.00 96.62 125 CYS A CA 1
ATOM 1030 C C . CYS A 1 125 ? 1.165 -13.758 -6.665 1.00 96.62 125 CYS A C 1
ATOM 1032 O O . CYS A 1 125 ? 1.662 -14.255 -7.670 1.00 96.62 125 CYS A O 1
ATOM 1034 N N . PHE A 1 126 ? 1.823 -12.849 -5.937 1.00 95.38 126 PHE A N 1
ATOM 1035 C CA . PHE A 1 126 ? 3.175 -12.394 -6.288 1.00 95.38 126 PHE A CA 1
ATOM 1036 C C . PHE A 1 126 ? 4.224 -13.499 -6.196 1.00 95.38 126 PHE A C 1
ATOM 1038 O O . PHE A 1 126 ? 5.143 -13.512 -6.997 1.00 95.38 126 PHE A O 1
ATOM 1045 N N . THR A 1 127 ? 4.077 -14.441 -5.265 1.00 93.12 127 THR A N 1
ATOM 1046 C CA . THR A 1 127 ? 5.004 -15.575 -5.104 1.00 93.12 127 THR A CA 1
ATOM 1047 C C . THR A 1 127 ? 4.836 -16.610 -6.222 1.00 93.12 127 THR A C 1
ATOM 1049 O O . THR A 1 127 ? 5.769 -17.343 -6.533 1.00 93.12 127 THR A O 1
ATOM 1052 N N . ALA A 1 128 ? 3.652 -16.675 -6.840 1.00 95.00 128 ALA A N 1
ATOM 1053 C CA . ALA A 1 128 ? 3.404 -17.494 -8.024 1.00 95.00 128 ALA A CA 1
ATOM 1054 C C . ALA A 1 128 ? 3.965 -16.875 -9.321 1.00 95.00 128 ALA A C 1
ATOM 1056 O O . ALA A 1 128 ? 3.979 -17.544 -10.354 1.00 95.00 128 ALA A O 1
ATOM 1057 N N . LEU A 1 129 ? 4.406 -15.615 -9.276 1.00 94.25 129 LEU A N 1
ATOM 1058 C CA . LEU A 1 129 ? 5.004 -14.876 -10.386 1.00 94.25 129 LEU A CA 1
ATOM 1059 C C . LEU A 1 129 ? 6.488 -14.611 -10.100 1.00 94.25 129 LEU A C 1
ATOM 1061 O O . LEU A 1 129 ? 6.939 -14.687 -8.958 1.00 94.25 129 LEU A O 1
ATOM 1065 N N . SER A 1 130 ? 7.268 -14.295 -11.134 1.00 90.25 130 SER A N 1
ATOM 1066 C CA . SER A 1 130 ? 8.637 -13.823 -10.923 1.00 90.25 130 SER A CA 1
ATOM 1067 C C . SER A 1 130 ? 8.634 -12.390 -10.378 1.00 90.25 130 SER A C 1
ATOM 1069 O O . SER A 1 130 ? 7.690 -11.624 -10.595 1.00 90.25 130 SER A O 1
ATOM 1071 N N . ALA A 1 131 ? 9.695 -12.005 -9.665 1.00 89.38 131 ALA A N 1
ATOM 1072 C CA . ALA A 1 131 ? 9.821 -10.639 -9.164 1.00 89.38 131 ALA A CA 1
ATOM 1073 C C . ALA A 1 131 ? 9.838 -9.630 -10.319 1.00 89.38 131 ALA A C 1
ATOM 1075 O O . ALA A 1 131 ? 9.205 -8.586 -10.223 1.00 89.38 131 ALA A O 1
ATOM 1076 N N . GLU A 1 132 ? 10.479 -9.974 -11.435 1.00 90.00 132 GLU A N 1
ATOM 1077 C CA . GLU A 1 132 ? 10.514 -9.159 -12.648 1.00 90.00 132 GLU A CA 1
ATOM 1078 C C . GLU A 1 132 ? 9.106 -8.958 -13.208 1.00 90.00 132 GLU A C 1
ATOM 1080 O O . GLU A 1 132 ? 8.706 -7.827 -13.462 1.00 90.00 132 GLU A O 1
ATOM 1085 N N . GLN A 1 133 ? 8.302 -10.024 -13.290 1.00 91.19 133 GLN A N 1
ATOM 1086 C CA . GLN A 1 133 ? 6.917 -9.923 -13.751 1.00 91.19 133 GLN A CA 1
ATOM 1087 C C . GLN A 1 133 ? 6.063 -8.998 -12.892 1.00 91.19 133 GLN A C 1
ATOM 1089 O O . GLN A 1 133 ? 5.092 -8.468 -13.406 1.00 91.19 133 GLN A O 1
ATOM 1094 N N . VAL A 1 134 ? 6.360 -8.835 -11.602 1.00 91.69 134 VAL A N 1
ATOM 1095 C CA . VAL A 1 134 ? 5.599 -7.943 -10.716 1.00 91.69 134 VAL A CA 1
ATOM 1096 C C . VAL A 1 134 ? 6.162 -6.522 -10.741 1.00 91.69 134 VAL A C 1
ATOM 1098 O O . VAL A 1 134 ? 5.396 -5.565 -10.813 1.00 91.69 134 VAL A O 1
ATOM 1101 N N . LEU A 1 135 ? 7.487 -6.385 -10.680 1.00 91.38 135 LEU A N 1
ATOM 1102 C CA . LEU A 1 135 ? 8.178 -5.119 -10.432 1.00 91.38 135 LEU A CA 1
ATOM 1103 C C . LEU A 1 135 ? 8.490 -4.309 -11.696 1.00 91.38 135 LEU A C 1
ATOM 1105 O O . LEU A 1 135 ? 8.702 -3.103 -11.585 1.00 91.38 135 LEU A O 1
ATOM 1109 N N . ASP A 1 136 ? 8.503 -4.936 -12.874 1.00 88.81 136 ASP A N 1
ATOM 1110 C CA . ASP A 1 136 ? 8.736 -4.255 -14.159 1.00 88.81 136 ASP A CA 1
ATOM 1111 C C . ASP A 1 136 ? 7.532 -3.399 -14.597 1.00 88.81 136 ASP A C 1
ATOM 1113 O O . ASP A 1 136 ? 7.630 -2.539 -15.470 1.00 88.81 136 ASP A O 1
ATOM 1117 N N . HIS A 1 137 ? 6.371 -3.580 -13.958 1.00 85.62 137 HIS A N 1
ATOM 1118 C CA . HIS A 1 137 ? 5.204 -2.751 -14.233 1.00 85.62 137 HIS A CA 1
ATOM 1119 C C . HIS A 1 137 ? 5.293 -1.405 -13.498 1.00 85.62 137 HIS A C 1
ATOM 1121 O O . HIS A 1 137 ? 5.318 -1.383 -12.266 1.00 85.62 137 HIS A O 1
ATOM 1127 N N . PRO A 1 138 ? 5.258 -0.268 -14.221 1.00 79.38 138 PRO A N 1
ATOM 1128 C CA . PRO A 1 138 ? 5.368 1.060 -13.614 1.00 79.38 138 PRO A CA 1
ATOM 1129 C C . PRO A 1 138 ? 4.098 1.489 -12.870 1.00 79.38 138 PRO A C 1
ATOM 1131 O O . PRO A 1 138 ? 4.114 2.477 -12.140 1.00 79.38 138 PRO A O 1
ATOM 1134 N N . GLU A 1 139 ? 2.988 0.778 -13.078 1.00 86.00 139 GLU A N 1
ATOM 1135 C CA . GLU A 1 139 ? 1.690 1.107 -12.507 1.00 86.00 139 GLU A CA 1
ATOM 1136 C C . GLU A 1 139 ? 1.134 -0.039 -11.670 1.00 86.00 139 GLU A C 1
ATOM 1138 O O . GLU A 1 139 ? 1.192 -1.213 -12.048 1.00 86.00 139 GLU A O 1
ATOM 1143 N N . THR A 1 140 ? 0.488 0.329 -10.567 1.00 91.19 140 THR A N 1
ATOM 1144 C CA . THR A 1 140 ? -0.304 -0.586 -9.751 1.00 91.19 140 THR A CA 1
ATOM 1145 C C . THR A 1 140 ? -1.799 -0.379 -9.984 1.00 91.19 140 THR A C 1
ATOM 1147 O O . THR A 1 140 ? -2.257 0.564 -10.636 1.00 91.19 140 THR A O 1
ATOM 1150 N N . ALA A 1 141 ? -2.596 -1.297 -9.448 1.00 93.38 141 ALA A N 1
ATOM 1151 C CA . ALA A 1 141 ? -4.049 -1.258 -9.521 1.00 93.38 141 ALA A CA 1
ATOM 1152 C C . ALA A 1 141 ? -4.710 -1.029 -8.154 1.00 93.38 141 ALA A C 1
ATOM 1154 O O . ALA A 1 141 ? -5.898 -1.310 -8.008 1.00 93.38 141 ALA A O 1
ATOM 1155 N N . TYR A 1 142 ? -3.965 -0.551 -7.153 1.00 92.94 142 TYR A N 1
ATOM 1156 C CA . TYR A 1 142 ? -4.513 -0.307 -5.817 1.00 92.94 142 TYR A CA 1
ATOM 1157 C C . TYR A 1 142 ? -5.517 0.844 -5.785 1.00 92.94 142 TYR A C 1
ATOM 1159 O O . TYR A 1 142 ? -6.521 0.778 -5.076 1.00 92.94 142 TYR A O 1
ATOM 1167 N N . GLU A 1 143 ? -5.250 1.901 -6.551 1.00 83.94 143 GLU A N 1
ATOM 1168 C CA . GLU A 1 143 ? -6.137 3.053 -6.652 1.00 83.94 143 GLU A CA 1
ATOM 1169 C C . GLU A 1 143 ? -7.041 2.887 -7.880 1.00 83.94 143 GLU A C 1
ATOM 1171 O O . GLU A 1 143 ? -6.582 2.740 -9.014 1.00 83.94 143 GLU A O 1
ATOM 1176 N N . LEU A 1 144 ? -8.354 2.861 -7.639 1.00 63.47 144 LEU A N 1
ATOM 1177 C CA . LEU A 1 144 ? -9.409 2.765 -8.648 1.00 63.47 144 LEU A CA 1
ATOM 1178 C C . LEU A 1 144 ? -9.344 3.942 -9.631 1.00 63.47 144 LEU A C 1
ATOM 1180 O O . LEU A 1 144 ? -10.020 4.950 -9.449 1.00 63.47 144 LEU A O 1
ATOM 1184 N N . ASN A 1 145 ? -8.578 3.788 -10.706 1.00 64.69 145 ASN A N 1
ATOM 1185 C CA . ASN A 1 145 ? -8.635 4.674 -11.858 1.00 64.69 145 ASN A CA 1
ATOM 1186 C C . ASN A 1 145 ? -9.116 3.879 -13.077 1.00 64.69 145 ASN A C 1
ATOM 1188 O O . ASN A 1 145 ? -8.505 2.888 -13.481 1.00 64.69 145 ASN A O 1
ATOM 1192 N N . SER A 1 146 ? -10.210 4.341 -13.690 1.00 61.25 146 SER A N 1
ATOM 1193 C CA . SER A 1 146 ? -10.755 3.811 -14.953 1.00 61.25 146 SER A CA 1
ATOM 1194 C C . SER A 1 146 ? -9.736 3.839 -16.098 1.00 61.25 146 SER A C 1
ATOM 1196 O O . SER A 1 146 ? -9.832 3.060 -17.041 1.00 61.25 146 SER A O 1
ATOM 1198 N N . LYS A 1 147 ? -8.702 4.678 -15.975 1.00 64.81 147 LYS A N 1
ATOM 1199 C CA . LYS A 1 147 ? -7.569 4.767 -16.905 1.00 64.81 147 LYS A CA 1
ATOM 1200 C C . LYS A 1 147 ? -6.796 3.451 -17.054 1.00 64.81 147 LYS A C 1
ATOM 1202 O O . LYS A 1 147 ? -6.236 3.204 -18.115 1.00 64.81 147 LYS A O 1
ATOM 1207 N N . ASN A 1 148 ? -6.842 2.575 -16.049 1.00 66.31 148 ASN A N 1
ATOM 1208 C CA . ASN A 1 148 ? -5.990 1.386 -16.001 1.00 66.31 148 ASN A CA 1
ATOM 1209 C C . ASN A 1 148 ? -6.748 0.108 -16.392 1.00 66.31 148 ASN A C 1
ATOM 1211 O O . ASN A 1 148 ? -6.239 -0.995 -16.196 1.00 66.31 148 ASN A O 1
ATOM 1215 N N . GLU A 1 149 ? -7.979 0.191 -16.915 1.00 73.88 149 GLU A N 1
ATOM 1216 C CA . GLU A 1 149 ? -8.776 -1.002 -17.248 1.00 73.88 149 GLU A CA 1
ATOM 1217 C C . GLU A 1 149 ? -8.154 -1.861 -18.354 1.00 73.88 149 GLU A C 1
ATOM 1219 O O . GLU A 1 149 ? -8.191 -3.085 -18.233 1.00 73.88 149 GLU A O 1
ATOM 1224 N N . GLY A 1 150 ? -7.482 -1.248 -19.332 1.00 79.06 150 GLY A N 1
ATOM 1225 C CA . GLY A 1 150 ? -6.822 -1.958 -20.435 1.00 79.06 150 GLY A CA 1
ATOM 1226 C C . GLY A 1 150 ? -5.428 -2.518 -20.127 1.00 79.06 150 GLY A C 1
ATOM 1227 O O . GLY A 1 150 ? -4.915 -3.311 -20.910 1.00 79.06 150 GLY A O 1
ATOM 1228 N N . LEU A 1 151 ? -4.805 -2.137 -19.006 1.00 82.56 151 LEU A N 1
ATOM 1229 C CA . LEU A 1 151 ? -3.441 -2.568 -18.685 1.00 82.56 151 LEU A CA 1
ATOM 1230 C C . LEU A 1 151 ? -3.418 -3.976 -18.078 1.00 82.56 151 LEU A C 1
ATOM 1232 O O . LEU A 1 151 ? -4.206 -4.296 -17.173 1.00 82.56 151 LEU A O 1
ATOM 1236 N N . ASN A 1 152 ? -2.484 -4.796 -18.568 1.00 89.38 152 ASN A N 1
ATOM 1237 C CA . ASN A 1 152 ? -2.189 -6.129 -18.050 1.00 89.38 152 ASN A CA 1
ATOM 1238 C C . ASN A 1 152 ? -1.295 -6.018 -16.807 1.00 89.38 152 ASN A C 1
ATOM 1240 O O . ASN A 1 152 ? -0.083 -6.174 -16.892 1.00 89.38 152 ASN A O 1
ATOM 1244 N N . ILE A 1 153 ? -1.906 -5.673 -15.672 1.00 91.62 153 ILE A N 1
ATOM 1245 C CA . ILE A 1 153 ? -1.214 -5.530 -14.387 1.00 91.62 153 ILE A CA 1
ATOM 1246 C C . ILE A 1 153 ? -1.231 -6.886 -13.650 1.00 91.62 153 ILE A C 1
ATOM 1248 O O . ILE A 1 153 ? -2.306 -7.474 -13.474 1.00 91.62 153 ILE A O 1
ATOM 1252 N N . PRO A 1 154 ? -0.084 -7.379 -13.162 1.00 93.56 154 PRO A N 1
ATOM 1253 C CA . PRO A 1 154 ? 0.003 -8.594 -12.359 1.00 93.56 154 PRO A CA 1
ATOM 1254 C C . PRO A 1 154 ? -0.881 -8.529 -11.117 1.00 93.56 154 PRO A C 1
ATOM 1256 O O . PRO A 1 154 ? -0.869 -7.552 -10.369 1.00 93.56 154 PRO A O 1
ATOM 1259 N N . CYS A 1 155 ? -1.655 -9.585 -10.866 1.00 95.50 155 CYS A N 1
ATOM 1260 C CA . CYS A 1 155 ? -2.531 -9.669 -9.692 1.00 95.50 155 CYS A CA 1
ATOM 1261 C C . CYS A 1 155 ? -3.510 -8.480 -9.553 1.00 95.50 155 CYS A C 1
ATOM 1263 O O . CYS A 1 155 ? -3.957 -8.177 -8.447 1.00 95.50 155 CYS A O 1
ATOM 1265 N N . LYS A 1 156 ? -3.877 -7.814 -10.661 1.00 94.38 156 LYS A N 1
ATOM 1266 C CA . LYS A 1 156 ? -4.721 -6.601 -10.704 1.00 94.38 156 LYS A CA 1
ATOM 1267 C C . LYS A 1 156 ? -5.962 -6.666 -9.818 1.00 94.38 156 LYS A C 1
ATOM 1269 O O . LYS A 1 156 ? -6.242 -5.725 -9.083 1.00 94.38 156 LYS A O 1
ATOM 1274 N N . ALA A 1 157 ? -6.711 -7.766 -9.892 1.00 94.19 157 ALA A N 1
ATOM 1275 C CA . ALA A 1 157 ? -7.931 -7.941 -9.108 1.00 94.19 157 ALA A CA 1
ATOM 1276 C C . ALA A 1 157 ? -7.643 -7.947 -7.598 1.00 94.19 157 ALA A C 1
ATOM 1278 O O . ALA A 1 157 ? -8.343 -7.285 -6.843 1.00 94.19 157 ALA A O 1
ATOM 1279 N N . LEU A 1 158 ? -6.578 -8.628 -7.168 1.00 96.69 158 LEU A N 1
ATOM 1280 C CA . LEU A 1 158 ? -6.176 -8.691 -5.761 1.00 96.69 158 LEU A CA 1
ATOM 1281 C C . LEU A 1 158 ? -5.624 -7.353 -5.265 1.00 96.69 158 LEU A C 1
ATOM 1283 O O . LEU A 1 158 ? -5.939 -6.947 -4.149 1.00 96.69 158 LEU A O 1
ATOM 1287 N N . GLN A 1 159 ? -4.859 -6.642 -6.101 1.00 96.12 159 GLN A N 1
ATOM 1288 C CA . GLN A 1 159 ? -4.418 -5.282 -5.788 1.00 96.12 159 GLN A CA 1
ATOM 1289 C C . GLN A 1 159 ? -5.626 -4.364 -5.546 1.00 96.12 159 GLN A C 1
ATOM 1291 O O . GLN A 1 159 ? -5.683 -3.697 -4.515 1.00 96.12 159 GLN A O 1
ATOM 1296 N N . ARG A 1 160 ? -6.638 -4.402 -6.424 1.00 94.75 160 ARG A N 1
ATOM 1297 C CA . ARG A 1 160 ? -7.885 -3.632 -6.259 1.00 94.75 160 ARG A CA 1
ATOM 1298 C C . ARG A 1 160 ? -8.622 -3.991 -4.975 1.00 94.75 160 ARG A C 1
ATOM 1300 O O . ARG A 1 160 ? -8.895 -3.108 -4.173 1.00 94.75 160 ARG A O 1
ATOM 1307 N N . THR A 1 161 ? -8.865 -5.280 -4.738 1.00 96.06 161 THR A N 1
ATOM 1308 C CA . THR A 1 161 ? -9.548 -5.753 -3.524 1.00 96.06 161 THR A CA 1
ATOM 1309 C C . THR A 1 161 ? -8.844 -5.275 -2.253 1.00 96.06 161 THR A C 1
ATOM 1311 O O . THR A 1 161 ? -9.492 -4.816 -1.311 1.00 96.06 161 THR A O 1
ATOM 1314 N N . MET A 1 162 ? -7.509 -5.331 -2.222 1.00 96.62 162 MET A N 1
ATOM 1315 C CA . MET A 1 162 ? -6.735 -4.834 -1.086 1.00 96.62 162 MET A CA 1
ATOM 1316 C C . MET A 1 162 ? -6.837 -3.310 -0.946 1.00 96.62 162 MET A C 1
ATOM 1318 O O . MET A 1 162 ? -7.003 -2.807 0.168 1.00 96.62 162 MET A O 1
ATOM 1322 N N . GLY A 1 163 ? -6.769 -2.580 -2.063 1.00 96.44 163 GLY A N 1
ATOM 1323 C CA . GLY A 1 163 ? -6.941 -1.130 -2.101 1.00 96.44 163 GLY A CA 1
ATOM 1324 C C . GLY A 1 163 ? -8.300 -0.683 -1.559 1.00 96.44 163 GLY A C 1
ATOM 1325 O O . GLY A 1 163 ? -8.370 0.198 -0.698 1.00 96.44 163 GLY A O 1
ATOM 1326 N N . ASP A 1 164 ? -9.366 -1.364 -1.977 1.00 96.06 164 ASP A N 1
ATOM 1327 C CA . ASP A 1 164 ? -10.738 -1.128 -1.528 1.00 96.06 164 ASP A CA 1
ATOM 1328 C C . ASP A 1 164 ? -10.905 -1.396 -0.032 1.00 96.06 164 ASP A C 1
ATOM 1330 O O . ASP A 1 164 ? -11.483 -0.574 0.687 1.00 96.06 164 ASP A O 1
ATOM 1334 N N . CYS A 1 165 ? -10.343 -2.505 0.461 1.00 97.50 165 CYS A N 1
ATOM 1335 C CA . CYS A 1 165 ? -10.338 -2.820 1.887 1.00 97.50 165 CYS A CA 1
ATOM 1336 C C . CYS A 1 165 ? -9.669 -1.703 2.703 1.00 97.50 165 CYS A C 1
ATOM 1338 O O . CYS A 1 165 ? -10.235 -1.218 3.689 1.00 97.50 165 CYS A O 1
ATOM 1340 N N . ILE A 1 166 ? -8.484 -1.254 2.273 1.00 97.06 166 ILE A N 1
ATOM 1341 C CA . ILE A 1 166 ? -7.734 -0.203 2.968 1.00 97.06 166 ILE A CA 1
ATOM 1342 C C . ILE A 1 166 ? -8.521 1.100 2.976 1.00 97.06 166 ILE A C 1
ATOM 1344 O O . ILE A 1 166 ? -8.645 1.731 4.028 1.00 97.06 166 ILE A O 1
ATOM 1348 N N . LYS A 1 167 ? -9.071 1.497 1.825 1.00 96.12 167 LYS A N 1
ATOM 1349 C CA . LYS A 1 167 ? -9.862 2.721 1.695 1.00 96.12 167 LYS A CA 1
ATOM 1350 C C . LYS A 1 167 ? -11.066 2.690 2.630 1.00 96.12 167 LYS A C 1
ATOM 1352 O O . LYS A 1 167 ? -11.247 3.623 3.409 1.00 96.12 167 LYS A O 1
ATOM 1357 N N . LYS A 1 168 ? -11.836 1.599 2.608 1.00 96.56 168 LYS A N 1
ATOM 1358 C CA . LYS A 1 168 ? -13.000 1.404 3.479 1.00 96.56 168 LYS A CA 1
ATOM 1359 C C . LYS A 1 168 ? -12.624 1.536 4.955 1.00 96.56 168 LYS A C 1
ATOM 1361 O O . LYS A 1 168 ? -13.180 2.376 5.655 1.00 96.56 168 LYS A O 1
ATOM 1366 N N . HIS A 1 169 ? -11.654 0.757 5.431 1.00 96.44 169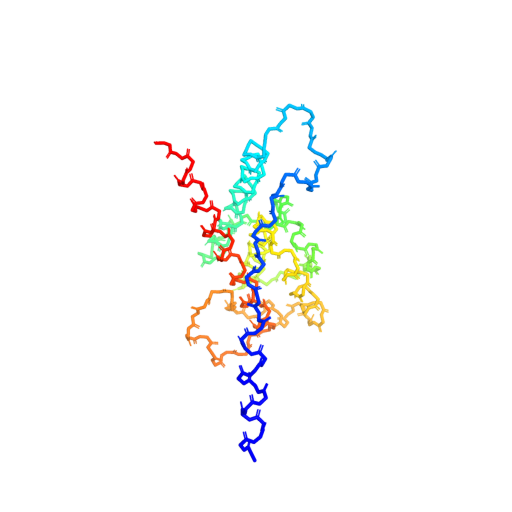 HIS A N 1
ATOM 1367 C CA . HIS A 1 169 ? -11.319 0.743 6.858 1.00 96.44 169 HIS A CA 1
ATOM 1368 C C . HIS A 1 169 ? -10.587 1.997 7.343 1.00 96.44 169 HIS A C 1
ATOM 1370 O O . HIS A 1 169 ? -10.658 2.310 8.533 1.00 96.44 169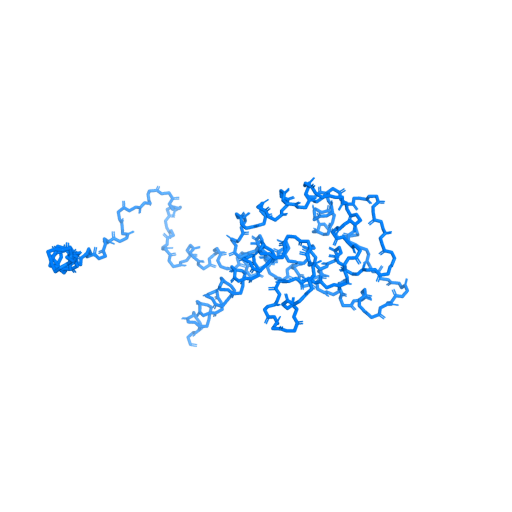 HIS A O 1
ATOM 1376 N N . THR A 1 170 ? -9.906 2.721 6.453 1.00 95.31 170 THR A N 1
ATOM 1377 C CA . THR A 1 170 ? -9.337 4.037 6.779 1.00 95.31 170 THR A CA 1
ATOM 1378 C C . THR A 1 170 ? -10.450 5.064 6.972 1.00 95.31 170 THR A C 1
ATOM 1380 O O . THR A 1 170 ? -10.459 5.746 7.990 1.00 95.31 170 THR A O 1
ATOM 1383 N N . LEU A 1 171 ? -11.436 5.111 6.067 1.00 95.38 171 LEU A N 1
ATOM 1384 C CA . LEU A 1 171 ? -12.592 6.007 6.194 1.00 95.38 171 LEU A CA 1
ATOM 1385 C C . LEU A 1 171 ? -13.393 5.725 7.470 1.00 95.38 171 LEU A C 1
ATOM 1387 O O . LEU A 1 171 ? -13.660 6.640 8.241 1.00 95.38 171 LEU A O 1
ATOM 1391 N N . GLU A 1 172 ? -13.696 4.455 7.748 1.00 94.94 172 GLU A N 1
ATOM 1392 C CA . GLU A 1 172 ? -14.383 4.062 8.985 1.00 94.94 172 GLU A CA 1
ATOM 1393 C C . GLU A 1 172 ? -13.585 4.451 10.243 1.00 94.94 172 GLU A C 1
ATOM 1395 O O . GLU A 1 172 ? -14.166 4.793 11.272 1.00 94.94 172 GLU A O 1
ATOM 1400 N N . LEU A 1 173 ? -12.249 4.349 10.205 1.00 94.31 173 LEU A N 1
ATOM 1401 C CA . LEU A 1 173 ? -11.388 4.772 11.311 1.00 94.31 173 LEU A CA 1
ATOM 1402 C C . LEU A 1 173 ? -11.456 6.290 11.507 1.00 94.31 173 LEU A C 1
ATOM 1404 O O . LEU A 1 173 ? -11.634 6.738 12.639 1.00 94.31 173 LEU A O 1
ATOM 1408 N N . ASP A 1 174 ? -11.364 7.062 10.428 1.00 93.06 174 ASP A N 1
ATOM 1409 C CA . ASP A 1 174 ? -11.451 8.522 10.462 1.00 93.06 174 ASP A CA 1
ATOM 1410 C C . ASP A 1 174 ? -12.813 9.005 10.972 1.00 93.06 174 ASP A C 1
ATOM 1412 O O . ASP A 1 174 ? -12.877 9.929 11.782 1.00 93.06 174 ASP A O 1
ATOM 1416 N N . GLU A 1 175 ? -13.908 8.368 10.554 1.00 94.12 175 GLU A N 1
ATOM 1417 C CA . GLU A 1 175 ? -15.256 8.656 11.057 1.00 94.12 175 GLU A CA 1
ATOM 1418 C C . GLU A 1 175 ? -15.365 8.397 12.562 1.00 94.12 175 GLU A C 1
ATOM 1420 O O . GLU A 1 175 ? -15.834 9.261 13.307 1.00 94.12 175 GLU A O 1
ATOM 1425 N N . ARG A 1 176 ? -14.863 7.248 13.040 1.00 91.44 176 ARG A N 1
ATOM 1426 C CA . ARG A 1 176 ? -14.825 6.953 14.482 1.00 91.44 176 ARG A CA 1
ATOM 1427 C C . ARG A 1 176 ? -14.013 7.989 15.252 1.00 91.44 176 ARG A C 1
ATOM 1429 O O . ARG A 1 176 ? -14.394 8.343 16.360 1.00 91.44 176 ARG A O 1
ATOM 1436 N N . LEU A 1 177 ? -12.914 8.481 14.687 1.00 89.44 177 LEU A N 1
ATOM 1437 C CA . LEU A 1 177 ? -12.070 9.488 15.328 1.00 89.44 177 LEU A CA 1
ATOM 1438 C C . LEU A 1 177 ? -12.734 10.860 15.388 1.00 89.44 177 LEU A C 1
ATOM 1440 O O . LEU A 1 177 ? -12.684 11.499 16.434 1.00 89.44 177 LEU A O 1
ATOM 1444 N N . LYS A 1 178 ? -13.395 11.292 14.310 1.00 90.88 178 LYS A N 1
ATOM 1445 C CA . LYS A 1 178 ? -14.142 12.558 14.288 1.00 90.88 178 LYS A CA 1
ATOM 1446 C C . LYS A 1 178 ? -15.252 12.571 15.333 1.00 90.88 178 LYS A C 1
ATOM 1448 O O . LYS A 1 178 ? -15.395 13.558 16.044 1.00 90.88 178 LYS A O 1
ATOM 1453 N N . ASN A 1 179 ? -15.956 11.450 15.484 1.00 87.62 179 ASN A N 1
ATOM 1454 C CA . ASN A 1 179 ? -17.037 11.298 16.459 1.00 87.62 179 ASN A CA 1
ATOM 1455 C C . ASN A 1 179 ? -16.553 11.208 17.922 1.00 87.62 179 ASN A C 1
ATOM 1457 O O . ASN A 1 179 ? -17.383 11.190 18.827 1.00 87.62 179 ASN A O 1
ATOM 1461 N N . ARG A 1 180 ? -15.236 11.131 18.172 1.00 81.25 180 ARG A N 1
ATOM 1462 C CA . ARG A 1 180 ? -14.649 11.153 19.527 1.00 81.25 180 ARG A CA 1
ATOM 1463 C C . ARG A 1 180 ? -14.299 12.549 20.015 1.00 81.25 180 ARG A C 1
ATOM 1465 O O . ARG A 1 180 ? -14.203 12.745 21.222 1.00 81.25 180 ARG A O 1
ATOM 1472 N N . THR A 1 181 ? -14.026 13.477 19.105 1.00 62.97 181 THR A N 1
ATOM 1473 C CA . THR A 1 181 ? -13.752 14.876 19.444 1.00 62.97 181 THR A CA 1
ATOM 1474 C C . THR A 1 181 ? -15.075 15.561 19.808 1.00 62.97 181 THR A C 1
ATOM 1476 O O . THR A 1 181 ? -15.922 15.660 18.921 1.00 62.97 181 THR A O 1
ATOM 1479 N N . PRO A 1 182 ? -15.288 15.964 21.078 1.00 53.44 182 PRO A N 1
ATOM 1480 C CA . PRO A 1 182 ? -16.472 16.720 21.483 1.00 53.44 182 PRO A CA 1
ATOM 1481 C C . PRO A 1 182 ? -16.489 18.134 20.893 1.00 53.44 182 PRO A C 1
ATOM 1483 O O . PRO A 1 182 ? -15.392 18.687 20.636 1.00 53.44 182 PRO A O 1
#

Foldseek 3Di:
DVVVVVVVVVVVVPPPPPDPDPPVPPDPPDDPPDDPVNVVVVLLVQLVVLLVVLVVLVQLLVCLVVLPPPGDALCNDPQSVVLCVLLVVPPPDDSNASQSSVLSSLLSLCVSQVVVVLNVVVSVQSNVDDPCLQGVDNDAQLDDDPVCPPPPHRVNVSSPVSSVSSVVSVVVSVVVVVVPPD

pLDDT: mean 83.48, std 15.54, range [43.69, 97.88]